Protein AF-A0A7S3XGD9-F1 (afdb_monomer_lite)

Secondary structure (DSSP, 8-state):
------TT--S-GGGTTEEEEESTTTTT-HHHHHHHHHHHHHTT---EEEEE-TTEEEEE-TTSEEEEEESSSS--EEEEEE-SS--SB--TTS--BEEEEEEEEEEGGGT-EEETTTTEE-TTSEEEEEEE-----

InterPro domains:
  IPR029062 Class I glutamine amidotransferase-like [G3DSA:3.40.50.880] (6-120)

Foldseek 3Di:
DDPDDPPPPDVDCLCVQEEEAELPVVVVCPVVQVLVCLVCVVVVRNHKYKYWHPQWDWDADPQQKTWIDGDDDPKTKMKIWHDPHHWPDRDPPDFTWFWFTKIWMDTNVVRAMARSVVRDGRPVTDIDTDTRDPPDD

Organism: Oxyrrhis marina (NCBI:txid2969)

pLDDT: mean 86.88, std 15.19, range [37.47, 97.62]

Radius of gyration: 16.45 Å; chains: 1; bounding box: 39×65×37 Å

Sequence (137 aa):
KSNVSPFLLHPSKLLTNVIVDTHFITRDRMGRLAAFVARLWKDGKKAFAIGIDEQTAIAIDASGKATMLQQGKDGGRAFVLMPTDGPEVCESGKDLEFSDITVQKLDAAYGDTFDFASFSGGVSSQKYKISASINSN

Structure (mmCIF, N/CA/C/O backbone):
data_AF-A0A7S3XGD9-F1
#
_entry.id   AF-A0A7S3XGD9-F1
#
loop_
_atom_site.group_PDB
_atom_site.id
_atom_site.type_symbol
_atom_site.label_atom_id
_atom_site.label_alt_id
_atom_site.label_comp_id
_atom_site.label_asym_id
_atom_site.label_entity_id
_atom_site.label_seq_id
_atom_site.pdbx_PDB_ins_code
_atom_site.Cartn_x
_atom_site.Cartn_y
_atom_site.Cartn_z
_atom_site.occupancy
_atom_site.B_iso_or_equiv
_atom_site.auth_seq_id
_atom_site.auth_comp_id
_atom_site.auth_asym_id
_atom_site.auth_atom_id
_atom_site.pdbx_PDB_model_num
ATOM 1 N N . LYS A 1 1 ? 3.670 -41.807 -0.881 1.00 37.88 1 LYS A N 1
ATOM 2 C CA . LYS A 1 1 ? 2.714 -40.718 -1.194 1.00 37.88 1 LYS A CA 1
ATOM 3 C C . LYS A 1 1 ? 3.544 -39.498 -1.553 1.00 37.88 1 LYS A C 1
ATOM 5 O O . LYS A 1 1 ? 4.276 -39.024 -0.697 1.00 37.88 1 LYS A O 1
ATOM 10 N N . SER A 1 2 ? 3.560 -39.108 -2.823 1.00 40.94 2 SER A N 1
ATOM 11 C CA . SER A 1 2 ? 4.306 -37.947 -3.307 1.00 40.94 2 SER A CA 1
ATOM 12 C C . SER A 1 2 ? 3.686 -36.671 -2.735 1.00 40.94 2 SER A C 1
ATOM 14 O O . SER A 1 2 ? 2.487 -36.443 -2.883 1.00 40.94 2 SER A O 1
ATOM 16 N N . ASN A 1 3 ? 4.497 -35.857 -2.056 1.00 44.69 3 ASN A N 1
ATOM 17 C CA . ASN A 1 3 ? 4.135 -34.495 -1.674 1.00 44.69 3 ASN A CA 1
ATOM 18 C C . ASN A 1 3 ? 4.104 -33.644 -2.943 1.00 44.69 3 ASN A C 1
ATOM 20 O O . ASN A 1 3 ? 5.120 -33.086 -3.349 1.00 44.69 3 ASN A O 1
ATOM 24 N N . VAL A 1 4 ? 2.951 -33.591 -3.601 1.00 47.03 4 VAL A N 1
ATOM 25 C CA . VAL A 1 4 ? 2.712 -32.622 -4.667 1.00 47.03 4 VAL A CA 1
ATOM 26 C C . VAL A 1 4 ? 2.178 -31.367 -3.993 1.00 47.03 4 VAL A C 1
ATOM 28 O O . VAL A 1 4 ? 1.025 -31.327 -3.566 1.00 47.03 4 VAL A O 1
ATOM 31 N N . SER A 1 5 ? 3.034 -30.357 -3.848 1.00 48.19 5 SER A N 1
ATOM 32 C CA . SER A 1 5 ? 2.595 -29.006 -3.510 1.00 48.19 5 SER A CA 1
ATOM 33 C C . SER A 1 5 ? 1.586 -28.566 -4.577 1.00 48.19 5 SER A C 1
ATOM 35 O O . SER A 1 5 ? 1.911 -28.641 -5.765 1.00 48.19 5 SER A O 1
ATOM 37 N N . PRO A 1 6 ? 0.363 -28.144 -4.211 1.00 45.81 6 PRO A N 1
ATOM 38 C CA . PRO A 1 6 ? -0.584 -27.605 -5.172 1.00 45.81 6 PRO A CA 1
ATOM 39 C C . PRO A 1 6 ? 0.089 -26.471 -5.940 1.00 45.81 6 PRO A C 1
ATOM 41 O O . PRO A 1 6 ? 0.646 -25.563 -5.331 1.00 45.81 6 PRO A O 1
ATOM 44 N N . PHE A 1 7 ? 0.002 -26.505 -7.267 1.00 50.97 7 PHE A N 1
ATOM 45 C CA . PHE A 1 7 ? 0.531 -25.482 -8.180 1.00 50.97 7 PHE A CA 1
ATOM 46 C C . PHE A 1 7 ? 0.036 -24.050 -7.861 1.00 50.97 7 PHE A C 1
ATOM 48 O O . PHE A 1 7 ? 0.605 -23.073 -8.331 1.00 50.97 7 PHE A O 1
ATOM 55 N N . LEU A 1 8 ? -0.994 -23.927 -7.016 1.00 38.41 8 LEU A N 1
ATOM 56 C CA . LEU A 1 8 ? -1.591 -22.672 -6.558 1.00 38.41 8 LEU A CA 1
ATOM 57 C C . LEU A 1 8 ? -1.325 -22.334 -5.079 1.00 38.41 8 LEU A C 1
ATOM 59 O O . LEU A 1 8 ? -1.784 -21.298 -4.606 1.00 38.41 8 LEU A O 1
ATOM 63 N N . LEU A 1 9 ? -0.579 -23.159 -4.337 1.00 37.47 9 LEU A N 1
ATOM 64 C CA . LEU A 1 9 ? -0.054 -22.770 -3.028 1.00 37.47 9 LEU A CA 1
ATOM 65 C C . LEU A 1 9 ? 1.333 -22.168 -3.224 1.00 37.47 9 LEU A C 1
ATOM 67 O O . LEU A 1 9 ? 2.354 -22.845 -3.109 1.00 37.47 9 LEU A O 1
ATOM 71 N N . HIS A 1 10 ? 1.368 -20.870 -3.521 1.00 44.38 10 HIS A N 1
ATOM 72 C CA . HIS A 1 10 ? 2.606 -20.115 -3.406 1.00 44.38 10 HIS A CA 1
ATOM 73 C C . HIS A 1 10 ? 3.010 -20.103 -1.914 1.00 44.38 10 HIS A C 1
ATOM 75 O O . HIS A 1 10 ? 2.221 -19.649 -1.087 1.00 44.38 10 HIS A O 1
ATOM 81 N N . PRO A 1 11 ? 4.212 -20.578 -1.523 1.00 48.75 11 PRO A N 1
ATOM 82 C CA . PRO A 1 11 ? 4.658 -20.600 -0.119 1.00 48.75 11 PRO A CA 1
ATOM 83 C C . PRO A 1 11 ? 4.759 -19.214 0.536 1.00 48.75 11 PRO A C 1
ATOM 85 O O . PRO A 1 11 ? 4.975 -19.106 1.744 1.00 48.75 11 PRO A O 1
ATOM 88 N N . SER A 1 12 ? 4.627 -18.145 -0.245 1.00 58.59 12 SER A N 1
ATOM 89 C CA . SER A 1 12 ? 4.804 -16.794 0.244 1.00 58.59 12 SER A CA 1
ATOM 90 C C . SER A 1 12 ? 3.521 -16.327 0.941 1.00 58.59 12 SER A C 1
ATOM 92 O O . SER A 1 12 ? 2.503 -16.056 0.307 1.00 58.59 12 SER A O 1
ATOM 94 N N . LYS A 1 13 ? 3.586 -16.179 2.268 1.00 72.06 13 LYS A N 1
ATOM 95 C CA . LYS A 1 13 ? 2.601 -15.422 3.064 1.00 72.06 13 LYS A CA 1
ATOM 96 C C . LYS A 1 13 ? 2.676 -13.904 2.807 1.00 72.06 13 LYS A C 1
ATOM 98 O O . LYS A 1 13 ? 2.038 -13.137 3.522 1.00 72.06 13 LYS A O 1
ATOM 103 N N . LEU A 1 14 ? 3.470 -13.470 1.822 1.00 84.44 14 LEU A N 1
ATOM 104 C CA . LEU A 1 14 ? 3.841 -12.073 1.585 1.00 84.44 14 LEU A CA 1
ATOM 105 C C . LEU A 1 14 ? 2.623 -11.174 1.354 1.00 84.44 14 LEU A C 1
ATOM 107 O O . LEU A 1 14 ? 2.612 -10.032 1.794 1.00 84.44 14 LEU A O 1
ATOM 111 N N . LEU A 1 15 ? 1.581 -11.705 0.706 1.00 88.38 15 LEU A N 1
ATOM 112 C CA . LEU A 1 15 ? 0.371 -10.952 0.373 1.00 88.38 15 LEU A CA 1
ATOM 113 C C . LEU A 1 15 ? -0.870 -11.380 1.171 1.00 88.38 15 LEU A C 1
ATOM 115 O O . LEU A 1 15 ? -1.974 -10.956 0.849 1.00 88.38 15 LEU A O 1
ATOM 119 N N . THR A 1 16 ? -0.724 -12.196 2.223 1.00 86.38 16 THR A N 1
ATOM 120 C CA . THR A 1 16 ? -1.873 -12.745 2.975 1.00 86.38 16 THR A CA 1
ATOM 121 C C . THR A 1 16 ? -2.792 -11.661 3.549 1.00 86.38 16 THR A C 1
ATOM 123 O O . THR A 1 16 ? -4.002 -11.858 3.607 1.00 86.38 16 THR A O 1
ATOM 126 N N . ASN A 1 17 ? -2.233 -10.515 3.941 1.00 90.25 17 ASN A N 1
ATOM 127 C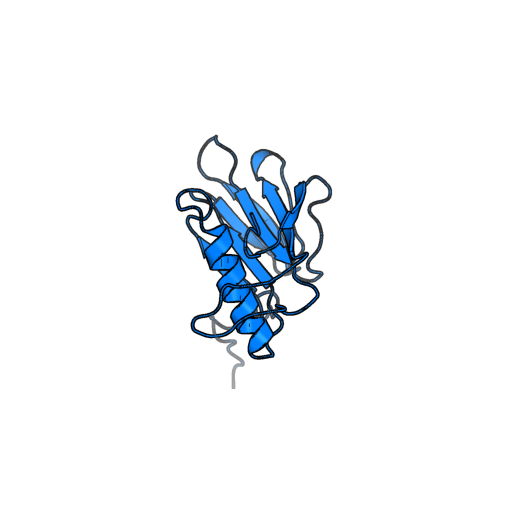 CA . ASN A 1 17 ? -2.973 -9.379 4.497 1.00 90.25 17 ASN A CA 1
ATOM 128 C C . ASN A 1 17 ? -2.857 -8.141 3.601 1.00 90.25 17 ASN A C 1
ATOM 130 O O . ASN A 1 17 ? -2.708 -7.023 4.090 1.00 90.25 17 ASN A O 1
ATOM 134 N N . VAL A 1 18 ? -2.870 -8.346 2.286 1.00 93.94 18 VAL A N 1
ATOM 135 C CA . VAL A 1 18 ? -2.724 -7.270 1.308 1.00 93.94 18 VAL A CA 1
ATOM 136 C C . VAL A 1 18 ? -3.916 -7.275 0.371 1.00 93.94 18 VAL A C 1
ATOM 138 O O . VAL A 1 18 ? -4.243 -8.303 -0.219 1.00 93.94 18 VAL A O 1
ATOM 141 N N . ILE A 1 19 ? -4.554 -6.118 0.210 1.00 95.12 19 ILE A N 1
ATOM 142 C CA . ILE A 1 19 ? -5.551 -5.917 -0.844 1.00 95.12 19 ILE A CA 1
ATOM 143 C C . ILE A 1 19 ? -4.939 -5.164 -2.019 1.00 95.12 19 ILE A C 1
ATOM 145 O O . ILE A 1 19 ? -4.092 -4.290 -1.840 1.00 95.12 19 ILE A O 1
ATOM 149 N N . VAL A 1 20 ? -5.373 -5.504 -3.229 1.00 95.00 20 VAL A N 1
ATOM 150 C CA . VAL A 1 20 ? -4.865 -4.906 -4.466 1.00 95.00 20 VAL A CA 1
ATOM 151 C C . VAL A 1 20 ? -6.017 -4.274 -5.234 1.00 95.00 20 VAL A C 1
ATOM 153 O O . VAL A 1 20 ? -7.058 -4.901 -5.424 1.00 95.00 20 VAL A O 1
ATOM 156 N N . ASP A 1 21 ? -5.813 -3.046 -5.698 1.00 93.12 21 ASP A N 1
ATOM 157 C CA . ASP A 1 21 ? -6.733 -2.320 -6.566 1.00 93.12 21 ASP A CA 1
ATOM 158 C C . ASP A 1 21 ? -6.003 -1.862 -7.836 1.00 93.12 21 ASP A C 1
ATOM 160 O O . ASP A 1 21 ? -4.891 -1.347 -7.773 1.00 93.12 21 ASP A O 1
ATOM 164 N N . THR A 1 22 ? -6.608 -2.077 -9.003 1.00 92.50 22 THR A N 1
ATOM 165 C CA . THR A 1 22 ? -6.005 -1.788 -10.320 1.00 92.50 22 THR A CA 1
ATOM 166 C C . THR A 1 22 ? -6.677 -0.589 -10.987 1.00 92.50 22 THR A C 1
ATOM 168 O O . THR A 1 22 ? -7.745 -0.156 -10.548 1.00 92.50 22 THR A O 1
ATOM 171 N N . HIS A 1 23 ? -6.114 -0.083 -12.092 1.00 87.56 23 HIS A N 1
ATOM 172 C CA . HIS A 1 23 ? -6.613 1.116 -12.793 1.00 87.56 23 HIS A CA 1
ATOM 173 C C . HIS A 1 23 ? -6.720 2.308 -11.834 1.00 87.56 23 HIS A C 1
ATOM 175 O O . HIS A 1 23 ? -7.761 2.962 -11.730 1.00 87.56 23 HIS A O 1
ATOM 181 N N . PHE A 1 24 ? -5.685 2.467 -11.011 1.00 88.69 24 PHE A N 1
ATOM 182 C CA . PHE A 1 24 ? -5.786 3.209 -9.768 1.00 88.69 24 PHE A CA 1
ATOM 183 C C . PHE A 1 24 ? -5.872 4.725 -9.976 1.00 88.69 24 PHE A C 1
ATOM 185 O O . PHE A 1 24 ? -6.776 5.353 -9.422 1.00 88.69 24 PHE A O 1
ATOM 192 N N . ILE A 1 25 ? -4.985 5.304 -10.796 1.00 84.56 25 ILE A N 1
ATOM 193 C CA . ILE A 1 25 ? -4.967 6.754 -11.041 1.00 84.56 25 ILE A CA 1
ATOM 194 C C . ILE A 1 25 ? -6.101 7.142 -11.984 1.00 84.56 25 ILE A C 1
ATOM 196 O O . ILE A 1 25 ? -6.852 8.068 -11.687 1.00 84.56 25 ILE A O 1
ATOM 200 N N . THR A 1 26 ? -6.274 6.405 -13.086 1.00 80.44 26 THR A N 1
ATOM 201 C CA . THR A 1 26 ? -7.263 6.720 -14.136 1.00 80.44 26 THR A CA 1
ATOM 202 C C . THR A 1 26 ? -8.707 6.778 -13.636 1.00 80.44 26 THR A C 1
ATOM 204 O O . THR A 1 26 ? -9.576 7.324 -14.313 1.00 80.44 26 THR A O 1
ATOM 207 N N . ARG A 1 27 ? -8.982 6.239 -12.443 1.00 84.06 27 ARG A N 1
ATOM 208 C CA . ARG A 1 27 ? -10.311 6.212 -11.824 1.00 84.06 27 ARG A CA 1
ATOM 209 C C . ARG A 1 27 ? -10.375 6.845 -10.435 1.00 84.06 27 ARG A C 1
ATOM 211 O O . ARG A 1 27 ? -11.355 6.603 -9.736 1.00 84.06 27 ARG A O 1
ATOM 218 N N . ASP A 1 28 ? -9.342 7.585 -10.037 1.00 89.69 28 ASP A N 1
ATOM 219 C CA . ASP A 1 28 ? -9.272 8.279 -8.746 1.00 89.69 28 ASP A CA 1
ATOM 220 C C . ASP A 1 28 ? -9.613 7.370 -7.541 1.00 89.69 28 ASP A C 1
ATOM 222 O O . ASP A 1 28 ? -10.474 7.642 -6.704 1.00 89.69 28 ASP A O 1
ATOM 226 N N . ARG A 1 29 ? -8.978 6.191 -7.484 1.00 93.69 29 ARG A N 1
ATOM 227 C CA . ARG A 1 29 ? -9.373 5.101 -6.567 1.00 93.69 29 ARG A CA 1
ATOM 228 C C . ARG A 1 29 ? -8.744 5.170 -5.176 1.00 93.69 29 ARG A C 1
ATOM 230 O O . ARG A 1 29 ? -8.948 4.248 -4.385 1.00 93.69 29 ARG A O 1
ATOM 237 N N . MET A 1 30 ? -8.032 6.249 -4.840 1.00 96.00 30 MET A N 1
ATOM 238 C CA . MET A 1 30 ? -7.377 6.393 -3.534 1.00 96.00 30 MET A CA 1
ATOM 239 C C . MET A 1 30 ? -8.382 6.329 -2.379 1.00 96.00 30 MET A C 1
ATOM 241 O O . MET A 1 30 ? -8.197 5.539 -1.453 1.00 96.00 30 MET A O 1
ATOM 245 N N . GLY A 1 31 ? -9.485 7.080 -2.465 1.00 94.31 31 GLY A N 1
ATOM 246 C CA . GLY A 1 31 ? -10.517 7.085 -1.421 1.00 94.31 31 GLY A CA 1
ATOM 247 C C . GLY A 1 31 ? -11.169 5.714 -1.223 1.00 94.31 31 GLY A C 1
ATOM 248 O O . GLY A 1 31 ? -11.352 5.258 -0.096 1.00 94.31 31 GLY A O 1
ATOM 249 N N . ARG A 1 32 ? -11.443 4.997 -2.320 1.00 95.00 32 ARG A N 1
ATOM 250 C CA . ARG A 1 32 ? -11.996 3.637 -2.263 1.00 95.00 32 ARG A CA 1
ATOM 251 C C . ARG A 1 32 ? -11.035 2.653 -1.604 1.00 95.00 32 ARG A C 1
ATOM 253 O O . ARG A 1 32 ? -11.455 1.862 -0.762 1.00 95.00 32 ARG A O 1
ATOM 260 N N . LEU A 1 33 ? -9.763 2.687 -1.996 1.00 96.88 33 LEU A N 1
ATOM 261 C CA . LEU A 1 33 ? -8.751 1.799 -1.438 1.00 96.88 33 LEU A CA 1
ATOM 262 C C . LEU A 1 33 ? -8.575 2.048 0.063 1.00 96.88 33 LEU A C 1
ATOM 264 O O . LEU A 1 33 ? -8.599 1.093 0.837 1.00 96.88 33 LEU A O 1
ATOM 268 N N . ALA A 1 34 ? -8.500 3.316 0.482 1.00 96.94 34 ALA A N 1
ATOM 269 C CA . ALA A 1 34 ? -8.453 3.691 1.894 1.00 96.94 34 ALA A CA 1
ATOM 270 C C . ALA A 1 34 ? -9.683 3.183 2.669 1.00 96.94 34 ALA A C 1
ATOM 272 O O . ALA A 1 34 ? -9.531 2.621 3.752 1.00 96.94 34 ALA A O 1
ATOM 273 N N . ALA A 1 35 ? -10.886 3.284 2.094 1.00 96.00 35 ALA A N 1
ATOM 274 C CA . ALA A 1 35 ? -12.110 2.775 2.715 1.00 96.00 35 ALA A CA 1
ATOM 275 C C . ALA A 1 35 ? -12.114 1.245 2.883 1.00 96.00 35 ALA A C 1
ATOM 277 O O . ALA A 1 35 ? -12.532 0.735 3.925 1.00 96.00 35 ALA A O 1
ATOM 278 N N . PHE A 1 36 ? -11.620 0.494 1.894 1.00 96.56 36 PHE A N 1
ATOM 279 C CA . PHE A 1 36 ? -11.498 -0.962 2.013 1.00 96.56 36 PHE A CA 1
ATOM 280 C C . PHE A 1 36 ? -10.506 -1.369 3.103 1.00 96.56 36 PHE A C 1
ATOM 282 O O . PHE A 1 36 ? -10.806 -2.261 3.899 1.00 96.56 36 PHE A O 1
ATOM 289 N N . VAL A 1 37 ? -9.358 -0.691 3.185 1.00 97.31 37 VAL A N 1
ATOM 290 C CA . VAL A 1 37 ? -8.391 -0.916 4.267 1.00 97.31 37 VAL A CA 1
ATOM 291 C C . VAL A 1 37 ? -9.010 -0.579 5.621 1.00 97.31 37 VAL A C 1
ATOM 293 O O . VAL A 1 37 ? -8.943 -1.402 6.530 1.00 97.31 37 VAL A O 1
ATOM 296 N N . ALA A 1 38 ? -9.672 0.572 5.747 1.00 97.62 38 ALA A N 1
ATOM 297 C CA . ALA A 1 38 ? -10.336 0.990 6.979 1.00 97.62 38 ALA A CA 1
ATOM 298 C C . ALA A 1 38 ? -11.320 -0.071 7.489 1.00 97.62 38 ALA A C 1
ATOM 300 O O . ALA A 1 38 ? -11.288 -0.443 8.663 1.00 97.62 38 ALA A O 1
ATOM 301 N N . ARG A 1 39 ? -12.157 -0.615 6.595 1.00 97.38 39 ARG A N 1
ATOM 302 C CA . ARG A 1 39 ? -13.118 -1.671 6.938 1.00 97.38 39 ARG A CA 1
ATOM 303 C C . ARG A 1 39 ? -12.424 -2.918 7.478 1.00 97.38 39 ARG A C 1
ATOM 305 O O . ARG A 1 39 ? -12.826 -3.423 8.522 1.00 97.38 39 ARG A O 1
ATOM 312 N N . LEU A 1 40 ? -11.364 -3.384 6.813 1.00 97.00 40 LEU A N 1
ATOM 313 C CA . LEU A 1 40 ? -10.599 -4.546 7.274 1.00 97.00 40 LEU A CA 1
ATOM 314 C C . LEU A 1 40 ? -9.998 -4.314 8.663 1.00 97.00 40 LEU A C 1
ATOM 316 O O . LEU A 1 40 ? -10.125 -5.177 9.532 1.00 97.00 40 LEU A O 1
ATOM 320 N N . TRP A 1 41 ? -9.425 -3.133 8.900 1.00 97.06 41 TRP A N 1
ATOM 321 C CA . TRP A 1 41 ? -8.894 -2.762 10.210 1.00 97.06 41 TRP A CA 1
ATOM 322 C C . TRP A 1 41 ? -9.983 -2.711 11.284 1.00 97.06 41 TRP A C 1
ATOM 324 O O . TRP A 1 41 ? -9.789 -3.255 12.371 1.00 97.06 41 TRP A O 1
ATOM 334 N N . LYS A 1 42 ? -11.155 -2.146 10.971 1.00 96.38 42 LYS A N 1
ATOM 335 C CA . LYS A 1 42 ? -12.320 -2.138 11.869 1.00 96.38 42 LYS A CA 1
ATOM 336 C C . LYS A 1 42 ? -12.824 -3.554 12.185 1.00 96.38 42 LYS A C 1
ATOM 338 O O . LYS A 1 42 ? -13.300 -3.785 13.291 1.00 96.38 42 LYS A O 1
ATOM 343 N N . ASP A 1 43 ? -12.670 -4.501 11.259 1.00 95.31 43 ASP A N 1
ATOM 344 C CA . ASP A 1 43 ? -12.977 -5.930 11.443 1.00 95.31 43 ASP A CA 1
ATOM 345 C C . ASP A 1 43 ? -11.853 -6.726 12.137 1.00 95.31 43 ASP A C 1
ATOM 347 O O . ASP A 1 43 ? -11.890 -7.957 12.182 1.00 95.31 43 ASP A O 1
ATOM 351 N N . GLY A 1 44 ? -10.830 -6.051 12.670 1.00 94.81 44 GLY A N 1
ATOM 352 C CA . GLY A 1 44 ? -9.714 -6.683 13.378 1.00 94.81 44 GLY A CA 1
ATOM 353 C C . GLY A 1 44 ? -8.667 -7.327 12.464 1.00 94.81 44 GLY A C 1
ATOM 354 O O . GLY A 1 44 ? -7.766 -8.015 12.946 1.00 94.81 44 GLY A O 1
ATOM 355 N N . LYS A 1 45 ? -8.746 -7.103 11.147 1.00 94.56 45 LYS A N 1
ATOM 356 C CA . LYS A 1 45 ? -7.768 -7.578 10.163 1.00 94.56 45 LYS A CA 1
ATOM 357 C C . LYS A 1 45 ? -6.827 -6.442 9.782 1.00 94.56 45 LYS A C 1
ATOM 359 O O . LYS A 1 45 ? -7.142 -5.617 8.929 1.00 94.56 45 LYS A O 1
ATOM 364 N N . LYS A 1 46 ? -5.641 -6.427 10.392 1.00 94.38 46 LYS A N 1
ATOM 365 C CA . LYS A 1 46 ? -4.572 -5.494 10.013 1.00 94.38 46 LYS A CA 1
ATOM 366 C C . LYS A 1 46 ? -4.106 -5.812 8.597 1.00 94.38 46 LYS A C 1
ATOM 368 O O . LYS A 1 46 ? -3.499 -6.860 8.375 1.00 94.38 46 LYS A O 1
ATOM 373 N N . ALA A 1 47 ? -4.424 -4.927 7.661 1.00 94.62 47 ALA A N 1
ATOM 374 C CA . ALA A 1 47 ? -4.143 -5.107 6.247 1.00 94.62 47 ALA A CA 1
ATOM 375 C C . ALA A 1 47 ? -3.373 -3.920 5.668 1.00 94.62 47 ALA A C 1
ATOM 377 O O . ALA A 1 47 ? -3.585 -2.770 6.058 1.00 94.62 47 ALA A O 1
ATOM 378 N N . PHE A 1 48 ? -2.519 -4.217 4.698 1.00 96.12 48 PHE A N 1
ATOM 379 C CA . PHE A 1 48 ? -1.923 -3.235 3.805 1.00 96.12 48 PHE A CA 1
ATOM 380 C C . PHE A 1 48 ? -2.677 -3.213 2.477 1.00 96.12 48 PHE A C 1
ATOM 382 O O . PHE A 1 48 ? -3.470 -4.110 2.172 1.00 96.12 48 PHE A O 1
ATOM 389 N N . ALA A 1 49 ? -2.427 -2.192 1.669 1.00 96.00 49 ALA A N 1
ATOM 390 C CA . ALA A 1 49 ? -3.050 -2.070 0.361 1.00 96.00 49 ALA A CA 1
ATOM 391 C C . ALA A 1 49 ? -2.066 -1.637 -0.714 1.00 96.00 49 ALA A C 1
ATOM 393 O O . ALA A 1 49 ? -1.101 -0.931 -0.437 1.00 96.00 49 ALA A O 1
ATOM 394 N N . ILE A 1 50 ? -2.350 -2.039 -1.950 1.00 96.44 50 ILE A N 1
ATOM 395 C CA . ILE A 1 50 ? -1.591 -1.645 -3.131 1.00 96.44 50 ILE A CA 1
ATOM 396 C C . ILE A 1 50 ? -2.561 -1.135 -4.196 1.00 96.44 50 ILE A C 1
ATOM 398 O O . ILE A 1 50 ? -3.425 -1.877 -4.660 1.00 96.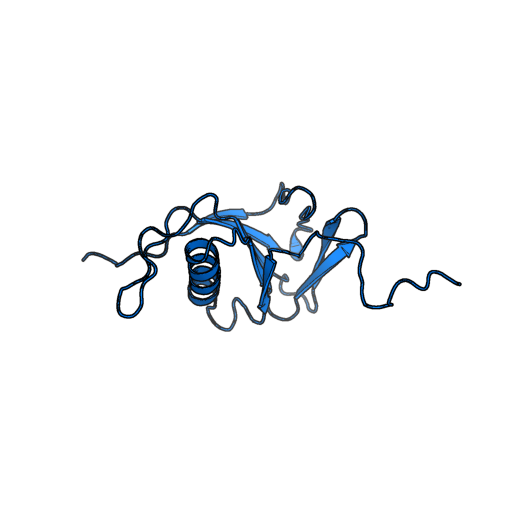44 50 ILE A O 1
ATOM 402 N N . GLY A 1 51 ? -2.397 0.116 -4.610 1.00 96.25 51 GLY A N 1
ATOM 403 C CA . GLY A 1 51 ? -2.998 0.658 -5.824 1.00 96.25 51 GLY A CA 1
ATOM 404 C C . GLY A 1 51 ? -2.017 0.534 -6.984 1.00 96.25 51 GLY A C 1
ATOM 405 O O . GLY A 1 51 ? -0.903 1.034 -6.874 1.00 96.25 51 GLY A O 1
ATOM 406 N N . ILE A 1 52 ? -2.397 -0.120 -8.078 1.00 95.00 52 ILE A N 1
ATOM 407 C CA . ILE A 1 52 ? -1.562 -0.296 -9.274 1.00 95.00 52 ILE A CA 1
ATOM 408 C C . ILE A 1 52 ? -2.212 0.452 -10.437 1.00 95.00 52 ILE A C 1
ATOM 410 O O . ILE A 1 52 ? -3.396 0.254 -10.740 1.00 95.00 52 ILE A O 1
ATOM 414 N N . ASP A 1 53 ? -1.453 1.341 -11.069 1.00 93.81 53 ASP A N 1
ATOM 415 C CA . ASP A 1 53 ? -1.938 2.099 -12.215 1.00 93.81 53 ASP A CA 1
ATOM 416 C C . ASP A 1 53 ? -2.058 1.231 -13.478 1.00 93.81 53 ASP A C 1
ATOM 418 O O . ASP A 1 53 ? -1.613 0.081 -13.528 1.00 93.81 53 ASP A O 1
ATOM 422 N N . GLU A 1 54 ? -2.701 1.764 -14.511 1.00 91.56 54 GLU A N 1
ATOM 423 C CA . GLU A 1 54 ? -2.726 1.112 -15.819 1.00 91.56 54 GLU A CA 1
ATOM 424 C C . GLU A 1 54 ? -1.312 0.897 -16.366 1.00 91.56 54 GLU A C 1
ATOM 426 O O . GLU A 1 54 ? -0.358 1.575 -15.980 1.00 91.56 54 GLU A O 1
ATOM 431 N N . GLN A 1 55 ? -1.169 -0.098 -17.249 1.00 91.62 55 GLN A N 1
ATOM 432 C CA . GLN A 1 55 ? 0.109 -0.437 -17.888 1.00 91.62 55 GLN A CA 1
ATOM 433 C C . GLN A 1 55 ? 1.257 -0.689 -16.891 1.00 91.62 55 GLN A C 1
ATOM 435 O O . GLN A 1 55 ? 2.424 -0.647 -17.264 1.00 91.62 55 GLN A O 1
ATOM 440 N N . THR A 1 56 ? 0.936 -0.994 -15.631 1.00 93.12 56 THR A N 1
ATOM 441 C CA . THR A 1 56 ? 1.901 -1.189 -14.549 1.00 93.12 56 THR A CA 1
ATOM 442 C C . THR A 1 56 ? 1.715 -2.568 -13.927 1.00 93.12 56 THR A C 1
ATOM 444 O O . THR A 1 56 ? 0.592 -3.032 -13.733 1.00 93.12 56 THR A O 1
ATOM 447 N N . ALA A 1 57 ? 2.818 -3.229 -13.584 1.00 92.12 57 ALA A N 1
ATOM 448 C CA . ALA A 1 57 ? 2.812 -4.463 -12.812 1.00 92.12 57 ALA A CA 1
ATOM 449 C C . ALA A 1 57 ? 3.909 -4.446 -11.741 1.00 92.12 57 ALA A C 1
ATOM 451 O O . ALA A 1 57 ? 4.943 -3.802 -11.894 1.00 92.12 57 ALA A O 1
ATOM 452 N N . ILE A 1 58 ? 3.683 -5.190 -10.660 1.00 91.81 58 ILE A N 1
ATOM 453 C CA . ILE A 1 58 ? 4.673 -5.435 -9.611 1.00 91.81 58 ILE A CA 1
ATOM 454 C C . ILE A 1 58 ? 5.025 -6.917 -9.659 1.00 91.81 58 ILE A C 1
ATOM 456 O O . ILE A 1 58 ? 4.174 -7.765 -9.389 1.00 91.81 58 ILE A O 1
ATOM 460 N N . ALA A 1 59 ? 6.268 -7.233 -10.010 1.00 92.00 59 ALA A N 1
ATOM 461 C CA . ALA A 1 59 ? 6.780 -8.597 -9.980 1.00 92.00 59 ALA A CA 1
ATOM 462 C C . ALA A 1 59 ? 7.529 -8.823 -8.665 1.00 92.00 59 ALA A C 1
ATOM 464 O O . ALA A 1 59 ? 8.514 -8.136 -8.403 1.00 92.00 59 ALA A O 1
ATOM 465 N N . ILE A 1 60 ? 7.058 -9.769 -7.850 1.00 91.69 60 ILE A N 1
ATOM 466 C CA . ILE A 1 60 ? 7.645 -10.111 -6.548 1.00 91.69 60 ILE A CA 1
ATOM 467 C C . ILE A 1 60 ? 8.392 -11.435 -6.693 1.00 91.69 60 ILE A C 1
ATOM 469 O O . ILE A 1 60 ? 7.809 -12.430 -7.125 1.00 91.69 60 ILE A O 1
ATOM 473 N N . ASP A 1 61 ? 9.680 -11.445 -6.360 1.00 89.94 61 ASP A N 1
ATOM 474 C CA . ASP A 1 61 ? 10.479 -12.667 -6.372 1.00 89.94 61 ASP A CA 1
ATOM 475 C C . ASP A 1 61 ? 10.297 -13.500 -5.086 1.00 89.94 61 ASP A C 1
ATOM 477 O O . ASP A 1 61 ? 9.603 -13.116 -4.143 1.00 89.94 61 ASP A O 1
ATOM 481 N N . ALA A 1 62 ? 10.942 -14.668 -5.028 1.00 87.25 62 ALA A N 1
ATOM 482 C CA . ALA A 1 62 ? 10.838 -15.575 -3.885 1.00 87.25 62 ALA A CA 1
ATOM 483 C C . ALA A 1 62 ? 11.405 -15.003 -2.567 1.00 87.25 62 ALA A C 1
ATOM 485 O O . ALA A 1 62 ? 11.082 -15.527 -1.502 1.00 87.25 62 ALA A O 1
ATOM 486 N N . SER A 1 63 ? 12.238 -13.958 -2.627 1.00 86.94 63 SER A N 1
ATOM 487 C CA . SER A 1 63 ? 12.760 -13.253 -1.449 1.00 86.94 63 SER A CA 1
ATOM 488 C C . SER A 1 63 ? 11.802 -12.179 -0.923 1.00 86.94 63 SER A C 1
ATOM 490 O O . SER A 1 63 ? 12.006 -11.667 0.172 1.00 86.94 63 SER A O 1
ATOM 492 N N . GLY A 1 64 ? 10.742 -11.862 -1.673 1.00 89.62 64 GLY A N 1
ATOM 493 C CA . GLY A 1 64 ? 9.796 -10.791 -1.364 1.00 89.62 64 GLY A CA 1
ATOM 494 C C . GLY A 1 64 ? 10.186 -9.436 -1.941 1.00 89.62 64 GLY A C 1
ATOM 495 O O . GLY A 1 64 ? 9.422 -8.476 -1.813 1.00 89.62 64 GLY A O 1
ATOM 496 N N . LYS A 1 65 ? 11.322 -9.354 -2.639 1.00 91.06 65 LYS A N 1
ATOM 497 C CA . LYS A 1 65 ? 11.730 -8.143 -3.336 1.00 91.06 65 LYS A CA 1
ATOM 498 C C . LYS A 1 65 ? 10.889 -7.963 -4.592 1.00 91.06 65 LYS A C 1
ATOM 500 O O . LYS A 1 65 ? 10.747 -8.865 -5.418 1.00 91.06 65 LYS A O 1
ATOM 505 N N . ALA A 1 66 ? 10.348 -6.766 -4.736 1.00 90.75 66 ALA A N 1
ATOM 506 C CA . ALA A 1 66 ? 9.523 -6.374 -5.851 1.00 90.75 66 ALA A CA 1
ATOM 507 C C . ALA A 1 66 ? 10.252 -5.453 -6.819 1.00 90.75 66 ALA A C 1
ATOM 509 O O . ALA A 1 66 ? 10.952 -4.517 -6.419 1.00 90.75 66 ALA A O 1
ATOM 510 N N . THR A 1 67 ? 10.007 -5.706 -8.099 1.00 90.12 67 THR A N 1
ATOM 511 C CA . THR A 1 67 ? 10.430 -4.867 -9.217 1.00 90.12 67 THR A CA 1
ATOM 512 C C . THR A 1 67 ? 9.198 -4.338 -9.937 1.00 90.12 67 THR A C 1
ATOM 514 O O . THR A 1 67 ? 8.268 -5.093 -10.235 1.00 90.12 67 THR A O 1
ATOM 517 N N . MET A 1 68 ? 9.196 -3.039 -10.221 1.00 91.69 68 MET A N 1
ATOM 518 C CA . MET A 1 68 ? 8.170 -2.400 -11.035 1.00 91.69 68 MET A CA 1
ATOM 519 C C . MET A 1 68 ? 8.391 -2.732 -12.513 1.00 91.69 68 MET A C 1
ATOM 521 O O . MET A 1 68 ? 9.494 -2.592 -13.039 1.00 91.69 68 MET A O 1
ATOM 525 N N . LEU A 1 69 ? 7.327 -3.146 -13.190 1.00 90.75 69 LEU A N 1
ATOM 526 C CA . LEU A 1 69 ? 7.274 -3.351 -14.630 1.00 90.75 69 LEU A CA 1
ATOM 527 C C . LEU A 1 69 ? 6.262 -2.372 -15.219 1.00 90.75 69 LEU A C 1
ATOM 529 O O . LEU A 1 69 ? 5.225 -2.102 -14.613 1.00 90.75 69 LEU A O 1
ATOM 533 N N . GLN A 1 70 ? 6.552 -1.866 -16.412 1.00 92.06 70 GLN A N 1
ATOM 534 C CA . GLN A 1 70 ? 5.687 -0.924 -17.111 1.00 92.06 70 GLN A CA 1
ATOM 535 C C . GLN A 1 70 ? 5.577 -1.271 -18.592 1.00 92.06 70 GLN A C 1
ATOM 537 O O . GLN A 1 70 ? 6.516 -1.797 -19.195 1.00 92.06 70 GLN A O 1
ATOM 542 N N . GLN A 1 71 ? 4.432 -0.943 -19.173 1.00 90.06 71 GLN A N 1
ATOM 543 C CA . GLN A 1 71 ? 4.210 -0.891 -20.606 1.00 90.06 71 GLN A CA 1
ATOM 544 C C . GLN A 1 71 ? 4.137 0.582 -21.031 1.00 90.06 71 GLN A C 1
ATOM 546 O O . GLN A 1 71 ? 3.566 1.408 -20.331 1.00 90.06 71 GLN A O 1
ATOM 551 N N . GLY A 1 72 ? 4.736 0.912 -22.177 1.00 82.50 72 GLY A N 1
ATOM 552 C CA . GLY A 1 72 ? 4.782 2.289 -22.672 1.00 82.50 72 GLY A CA 1
ATOM 553 C C . GLY A 1 72 ? 5.964 3.102 -22.133 1.00 82.50 72 GLY A C 1
ATOM 554 O O . GLY A 1 72 ? 6.909 2.560 -21.562 1.00 82.50 72 GLY A O 1
ATOM 555 N N . LYS A 1 73 ? 5.949 4.410 -22.418 1.00 75.62 73 LYS A N 1
ATOM 556 C CA . LYS A 1 73 ? 7.017 5.358 -22.039 1.00 75.62 73 LYS A CA 1
ATOM 557 C C . LYS A 1 73 ? 6.644 6.232 -20.845 1.00 75.62 73 LYS A C 1
ATOM 559 O O . LYS A 1 73 ? 7.526 6.820 -20.224 1.00 75.62 73 LYS A O 1
ATOM 564 N N . ASP A 1 74 ? 5.354 6.318 -20.551 1.00 73.88 74 ASP A N 1
ATOM 565 C CA . ASP A 1 74 ? 4.829 7.117 -19.460 1.00 73.88 74 ASP A CA 1
ATOM 566 C C . ASP A 1 74 ? 4.876 6.256 -18.196 1.00 73.88 74 ASP A C 1
ATOM 568 O O . ASP A 1 74 ? 4.158 5.267 -18.097 1.00 73.88 74 ASP A O 1
ATOM 572 N N . GLY A 1 75 ? 5.786 6.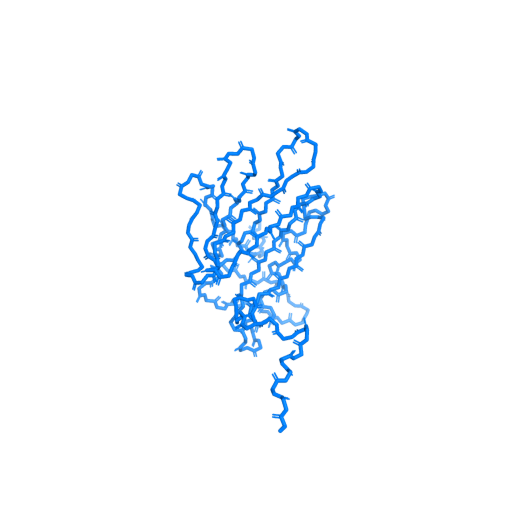609 -17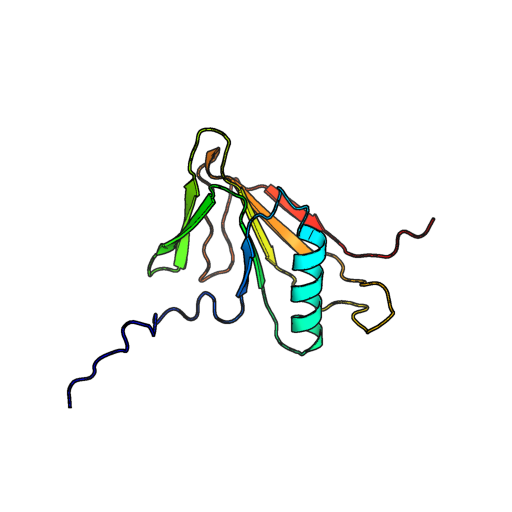.282 1.00 74.56 75 GLY A N 1
ATOM 573 C CA . GLY A 1 75 ? 6.109 5.886 -16.045 1.00 74.56 75 GLY A CA 1
ATOM 574 C C . GLY A 1 75 ? 4.950 5.111 -15.404 1.00 74.56 75 GLY A C 1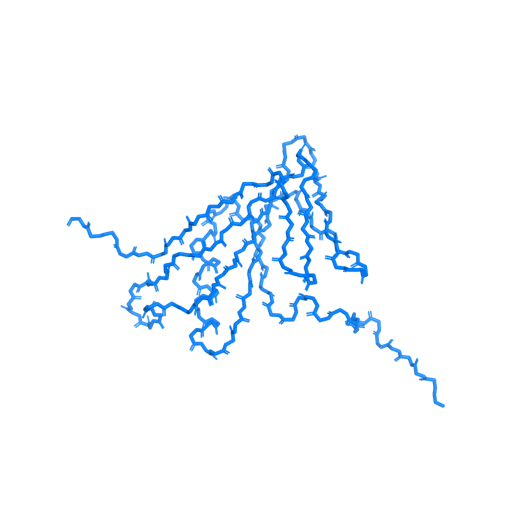
ATOM 575 O O . GLY A 1 75 ? 3.913 5.703 -15.094 1.00 74.56 75 GLY A O 1
ATOM 576 N N . GLY A 1 76 ? 5.145 3.816 -15.146 1.00 90.44 76 GLY A N 1
ATOM 577 C CA . GLY A 1 76 ? 4.194 2.978 -14.414 1.00 90.44 76 GLY A CA 1
ATOM 578 C C . GLY A 1 76 ? 4.237 3.229 -12.905 1.00 90.44 76 GLY A C 1
ATOM 579 O O . GLY A 1 76 ? 5.316 3.269 -12.312 1.00 90.44 76 GLY A O 1
ATOM 580 N N . ARG A 1 77 ? 3.076 3.394 -12.262 1.00 94.06 77 ARG A N 1
ATOM 581 C CA . ARG A 1 77 ? 2.982 3.822 -10.855 1.00 94.06 77 ARG A CA 1
ATOM 582 C C . ARG A 1 77 ? 2.234 2.831 -9.986 1.00 94.06 77 ARG A C 1
ATOM 584 O O . ARG A 1 77 ? 1.223 2.258 -10.387 1.00 94.06 77 ARG A O 1
ATOM 591 N N . ALA A 1 78 ? 2.702 2.692 -8.754 1.00 95.25 78 ALA A N 1
ATOM 592 C CA . ALA A 1 78 ? 1.985 1.980 -7.712 1.00 95.25 78 ALA A CA 1
ATOM 593 C C . ALA A 1 78 ? 2.036 2.737 -6.385 1.00 95.25 78 ALA A C 1
ATOM 595 O O . ALA A 1 78 ? 2.918 3.558 -6.153 1.00 95.25 78 ALA A O 1
ATOM 596 N N . PHE A 1 79 ? 1.079 2.456 -5.509 1.00 96.19 79 PHE A N 1
ATOM 597 C CA . PHE A 1 79 ? 0.904 3.131 -4.230 1.00 96.19 79 PHE A CA 1
ATOM 598 C C . PHE A 1 79 ? 0.702 2.083 -3.150 1.00 96.19 79 PHE A C 1
ATOM 600 O O . PHE A 1 79 ? -0.299 1.372 -3.168 1.00 96.19 79 PHE A O 1
ATOM 607 N N . VAL A 1 80 ? 1.641 1.986 -2.214 1.00 96.62 80 VAL A N 1
ATOM 608 C CA . VAL A 1 80 ? 1.549 1.078 -1.070 1.00 96.62 80 VAL A CA 1
ATOM 609 C C . VAL A 1 80 ? 1.031 1.860 0.132 1.00 96.62 80 VAL A C 1
ATOM 611 O O . VAL A 1 80 ? 1.684 2.796 0.591 1.00 96.62 80 VAL A O 1
ATOM 614 N N . LEU A 1 81 ? -0.151 1.494 0.622 1.00 97.44 81 LEU A N 1
ATOM 615 C CA . LEU A 1 81 ? -0.782 2.063 1.811 1.00 97.44 81 LEU A CA 1
ATOM 616 C C . LEU A 1 81 ? -0.420 1.203 3.022 1.00 97.44 81 LEU A C 1
ATOM 618 O O . LEU A 1 81 ? -0.708 0.002 3.061 1.00 97.44 81 LEU A O 1
ATOM 622 N N . MET A 1 82 ? 0.193 1.845 4.010 1.00 96.69 82 MET A N 1
ATOM 623 C CA . MET A 1 82 ? 0.750 1.234 5.212 1.00 96.69 82 MET A CA 1
ATOM 624 C C . MET A 1 82 ? 0.195 1.925 6.462 1.00 96.69 82 MET A C 1
ATOM 626 O O . MET A 1 82 ? 0.906 2.697 7.107 1.00 96.69 82 MET A O 1
ATOM 630 N N . PRO A 1 83 ? -1.088 1.710 6.799 1.00 96.62 83 PRO A N 1
ATOM 631 C CA . PRO A 1 83 ? -1.616 2.161 8.080 1.00 96.62 83 PRO A CA 1
ATOM 632 C C . PRO A 1 83 ? -0.908 1.458 9.243 1.00 96.62 83 PRO A C 1
ATOM 634 O O . PRO A 1 83 ? -0.591 0.267 9.175 1.00 96.62 83 PRO A O 1
ATOM 637 N N . THR A 1 84 ? -0.684 2.202 10.320 1.00 96.31 84 THR A N 1
ATOM 638 C CA . THR A 1 84 ? -0.156 1.678 11.589 1.00 96.31 84 THR A CA 1
ATOM 639 C C . THR A 1 84 ? -1.258 1.437 12.613 1.00 96.31 84 THR A C 1
ATOM 641 O O . THR A 1 84 ? -1.118 0.559 13.466 1.00 96.31 84 THR A O 1
ATOM 644 N N . ASP A 1 85 ? -2.371 2.154 12.463 1.00 96.31 85 ASP A N 1
ATOM 645 C CA . ASP A 1 85 ? -3.522 2.164 13.356 1.00 96.31 85 ASP A CA 1
ATOM 646 C C . ASP A 1 85 ? -4.828 1.998 12.566 1.00 96.31 85 ASP A C 1
ATOM 648 O O . ASP A 1 85 ? -4.841 2.035 11.334 1.00 96.31 85 ASP A O 1
ATOM 652 N N . GLY A 1 86 ? -5.923 1.723 13.277 1.00 96.19 86 GLY A N 1
ATOM 653 C CA . GLY A 1 86 ? -7.249 1.584 12.673 1.00 96.19 86 GLY A CA 1
ATOM 654 C C . GLY A 1 86 ? -7.953 2.931 12.485 1.00 96.19 86 GLY A C 1
ATOM 655 O O . GLY A 1 86 ? -7.531 3.918 13.080 1.00 96.19 86 GLY A O 1
ATOM 656 N N . PRO A 1 87 ? -9.046 2.968 11.703 1.00 97.50 87 PRO A N 1
ATOM 657 C CA . PRO A 1 87 ? -9.819 4.190 11.500 1.00 97.50 87 PRO A CA 1
ATOM 658 C C . PRO A 1 87 ? -10.508 4.651 12.790 1.00 97.50 87 PRO A C 1
ATOM 660 O O . PRO A 1 87 ? -11.034 3.826 13.547 1.00 97.50 87 PRO A O 1
ATOM 663 N N . GLU A 1 88 ? -10.579 5.965 12.987 1.00 97.31 88 GLU A N 1
ATOM 664 C CA . GLU A 1 88 ? -11.325 6.611 14.066 1.00 97.31 88 GLU A CA 1
ATOM 665 C C . GLU A 1 88 ? -12.837 6.410 13.884 1.00 97.31 88 GLU A C 1
ATOM 667 O O . GLU A 1 88 ? -13.542 6.043 14.830 1.00 97.31 88 GLU A O 1
ATOM 672 N N . VAL A 1 89 ? -13.333 6.546 12.648 1.00 96.88 89 VAL A N 1
ATOM 673 C CA . VAL A 1 89 ? -14.746 6.339 12.297 1.00 96.88 89 VAL A CA 1
ATOM 674 C C . VAL A 1 89 ? -14.854 5.457 11.060 1.00 96.88 89 VAL A C 1
ATOM 676 O O . VAL A 1 89 ? -14.395 5.809 9.984 1.00 96.88 89 VAL A O 1
ATOM 679 N N . CYS A 1 90 ? -15.506 4.299 11.186 1.00 96.56 90 CYS A N 1
ATOM 680 C CA . CYS A 1 90 ? -15.785 3.395 10.064 1.00 96.56 90 CYS A CA 1
ATOM 681 C C . CYS A 1 90 ? -17.101 2.641 10.311 1.00 96.56 90 CYS A C 1
ATOM 683 O O . CYS A 1 90 ? -17.122 1.470 10.716 1.00 96.56 90 CYS A O 1
ATOM 685 N N . GLU A 1 91 ? -18.214 3.351 10.131 1.00 94.56 91 GLU A N 1
ATOM 686 C CA . GLU A 1 91 ? -19.570 2.883 10.430 1.00 94.56 91 GLU A CA 1
ATOM 687 C C . GLU A 1 91 ? -20.526 3.229 9.285 1.00 94.56 91 GLU A C 1
ATOM 689 O O . GLU A 1 91 ? -20.323 4.196 8.557 1.00 94.56 91 GLU A O 1
ATOM 694 N N . SER A 1 92 ? -21.575 2.424 9.106 1.00 92.44 92 SER A N 1
ATOM 695 C CA . SER A 1 92 ? -22.563 2.668 8.052 1.00 92.44 92 SER A CA 1
ATOM 696 C C . SER A 1 92 ? -23.280 4.003 8.274 1.00 92.44 92 SER A C 1
ATOM 698 O O . SER A 1 92 ? -23.709 4.296 9.389 1.00 92.44 92 SER A O 1
ATOM 700 N N . GLY A 1 93 ? -23.410 4.802 7.213 1.00 91.81 93 GLY A N 1
ATOM 701 C CA . GLY A 1 93 ? -24.093 6.098 7.252 1.00 91.81 93 GLY A CA 1
ATOM 702 C C . GLY A 1 93 ? -23.301 7.232 7.911 1.00 91.81 93 GLY A C 1
ATOM 703 O O . GLY A 1 93 ? -23.831 8.335 8.005 1.00 91.81 93 GLY A O 1
ATOM 704 N N . LYS A 1 94 ? -22.060 6.984 8.349 1.00 93.69 94 LYS A N 1
ATOM 705 C CA . LYS A 1 94 ? -21.123 8.019 8.803 1.00 93.69 94 LYS A CA 1
ATOM 706 C C . LYS A 1 94 ? -19.992 8.177 7.795 1.00 93.69 94 LYS A C 1
ATOM 708 O O . LYS A 1 94 ? -19.599 7.204 7.148 1.00 93.69 94 LYS A O 1
ATOM 713 N N . ASP A 1 95 ? -19.459 9.387 7.702 1.00 94.94 95 ASP A N 1
ATOM 714 C CA . ASP A 1 95 ? -18.257 9.642 6.919 1.00 94.94 95 ASP A CA 1
ATOM 715 C C . ASP A 1 95 ? -17.049 8.929 7.544 1.00 94.94 95 ASP A C 1
ATOM 717 O O . ASP A 1 95 ? -16.979 8.713 8.756 1.00 94.94 95 ASP A O 1
ATOM 721 N N . LEU A 1 96 ? -16.113 8.518 6.690 1.00 96.12 96 LEU A N 1
ATOM 722 C CA . LEU A 1 96 ? -14.892 7.838 7.107 1.00 96.12 96 LEU A CA 1
ATOM 723 C C . LEU A 1 96 ? -13.915 8.846 7.717 1.00 96.12 96 LEU A C 1
ATOM 725 O O . LEU A 1 96 ? -13.526 9.807 7.054 1.00 96.12 96 LEU A O 1
ATOM 729 N N . GLU A 1 97 ? -13.452 8.546 8.926 1.00 97.31 97 GLU A N 1
ATOM 730 C CA . GLU A 1 97 ? -12.283 9.183 9.529 1.00 97.31 97 GLU A CA 1
ATOM 731 C C . GLU A 1 97 ? -11.189 8.129 9.669 1.00 97.31 97 GLU A C 1
ATOM 733 O O . GLU A 1 97 ? -11.384 7.095 10.317 1.00 97.31 97 GLU A O 1
ATOM 738 N N . PHE A 1 98 ? -10.083 8.354 8.963 1.00 97.44 98 PHE A N 1
ATOM 739 C CA . PHE A 1 98 ? -8.912 7.494 8.989 1.00 97.44 98 PHE A CA 1
ATOM 740 C C . PHE A 1 98 ? -7.652 8.322 8.753 1.00 97.44 98 PHE A C 1
ATOM 742 O O . PHE A 1 98 ? -7.356 8.694 7.612 1.00 97.44 98 PHE A O 1
ATOM 749 N N . SER A 1 99 ? -6.929 8.621 9.825 1.00 96.19 99 SER A N 1
ATOM 750 C CA . SER A 1 99 ? -5.798 9.549 9.782 1.00 96.19 99 SER A CA 1
ATOM 751 C C . SER A 1 99 ? -4.450 8.886 9.507 1.00 96.19 99 SER A C 1
ATOM 753 O O . SER A 1 99 ? -4.236 7.704 9.771 1.00 96.19 99 SER A O 1
ATOM 755 N N . ASP A 1 100 ? -3.503 9.699 9.029 1.00 95.56 100 ASP A N 1
ATOM 756 C CA . ASP A 1 100 ? -2.063 9.410 9.063 1.00 95.56 100 ASP A CA 1
ATOM 757 C C . ASP A 1 100 ? -1.626 8.125 8.330 1.00 95.56 100 ASP A C 1
ATOM 759 O O . ASP A 1 100 ? -0.569 7.550 8.617 1.00 95.56 100 ASP A O 1
ATOM 763 N N . ILE A 1 101 ? -2.384 7.700 7.316 1.00 97.38 101 ILE A N 1
ATOM 764 C CA . ILE A 1 101 ? -2.043 6.530 6.507 1.00 97.38 101 ILE A CA 1
ATOM 765 C C . ILE A 1 101 ? -0.776 6.849 5.717 1.00 97.38 101 ILE A C 1
ATOM 767 O O . ILE A 1 101 ? -0.767 7.733 4.855 1.00 97.38 101 ILE A O 1
ATOM 771 N N . THR A 1 102 ? 0.301 6.107 5.977 1.00 96.81 102 THR A N 1
ATOM 772 C CA . THR A 1 102 ? 1.529 6.249 5.193 1.00 96.81 102 THR A CA 1
ATOM 773 C C . THR A 1 102 ? 1.298 5.688 3.797 1.00 96.81 102 THR A C 1
ATOM 775 O O . THR A 1 102 ? 0.900 4.535 3.640 1.00 96.81 102 THR A O 1
ATOM 778 N N . VAL A 1 103 ? 1.584 6.494 2.780 1.00 96.62 103 VAL A N 1
ATOM 779 C CA . VAL A 1 103 ? 1.570 6.101 1.375 1.00 96.62 103 VAL A CA 1
ATOM 780 C C . VAL A 1 103 ? 2.981 6.170 0.835 1.00 96.62 103 VAL A C 1
ATOM 782 O O . VAL A 1 103 ? 3.666 7.187 0.947 1.00 96.62 103 VAL A O 1
ATOM 785 N N . GLN A 1 104 ? 3.394 5.085 0.200 1.00 95.88 104 GLN A N 1
ATOM 786 C CA . GLN A 1 104 ? 4.619 5.031 -0.568 1.00 95.88 104 GLN A CA 1
ATOM 787 C C . GLN A 1 104 ? 4.287 4.879 -2.051 1.00 95.88 104 GLN A C 1
ATOM 789 O O . GLN A 1 104 ? 3.760 3.851 -2.475 1.00 95.88 104 GLN A O 1
ATOM 794 N N . LYS A 1 105 ? 4.588 5.914 -2.837 1.00 94.94 105 LYS A N 1
ATOM 795 C CA . LYS A 1 105 ? 4.402 5.929 -4.288 1.00 94.94 105 LYS A CA 1
ATOM 796 C C . LYS A 1 105 ? 5.671 5.429 -4.969 1.00 94.94 105 LYS A C 1
ATOM 798 O O . LYS A 1 105 ? 6.699 6.093 -4.891 1.00 94.94 105 LYS A O 1
ATOM 803 N N . LEU A 1 106 ? 5.555 4.303 -5.661 1.00 94.06 106 LEU A N 1
ATOM 804 C CA . LEU A 1 106 ? 6.591 3.680 -6.478 1.00 94.06 106 LEU A CA 1
ATOM 805 C C . LEU A 1 106 ? 6.410 4.097 -7.940 1.00 94.06 106 LEU A C 1
ATOM 807 O O . LEU A 1 106 ? 5.288 4.055 -8.453 1.00 94.06 106 LEU A O 1
ATOM 811 N N . ASP A 1 107 ? 7.499 4.455 -8.612 1.00 92.00 107 ASP A N 1
ATOM 812 C CA . ASP A 1 107 ? 7.503 4.784 -10.038 1.00 92.00 107 ASP A CA 1
ATOM 813 C C . ASP A 1 107 ? 8.550 3.950 -10.796 1.00 92.00 107 ASP A C 1
ATOM 815 O O . ASP A 1 107 ? 9.748 3.954 -10.491 1.00 92.00 107 ASP A O 1
ATOM 819 N N . ALA A 1 108 ? 8.088 3.221 -11.811 1.00 91.06 108 ALA A N 1
ATOM 820 C CA . ALA A 1 108 ? 8.920 2.373 -12.653 1.00 91.06 108 ALA A CA 1
ATOM 821 C C . ALA A 1 108 ? 9.979 3.180 -13.420 1.00 91.06 108 ALA A C 1
ATOM 823 O O . ALA A 1 108 ? 11.069 2.664 -13.671 1.00 91.06 108 ALA A O 1
ATOM 824 N N . ALA A 1 109 ? 9.702 4.446 -13.760 1.00 88.69 109 ALA A N 1
ATOM 825 C CA . ALA A 1 109 ? 10.657 5.309 -14.454 1.00 88.69 109 ALA A CA 1
ATOM 826 C C . ALA A 1 109 ? 11.904 5.618 -13.608 1.00 88.69 109 ALA A C 1
ATOM 828 O O . ALA A 1 109 ? 12.970 5.880 -14.165 1.00 88.69 109 ALA A O 1
ATOM 829 N N . TYR A 1 110 ? 11.789 5.550 -12.278 1.00 87.50 110 TYR A N 1
ATOM 830 C CA . TYR A 1 110 ? 12.902 5.756 -11.349 1.00 87.50 110 TYR A CA 1
ATOM 831 C C . TYR A 1 110 ? 13.530 4.448 -10.857 1.00 87.50 110 TYR A C 1
ATOM 833 O O . TYR A 1 110 ? 14.473 4.480 -10.070 1.00 87.50 110 TYR A O 1
ATOM 841 N N . GLY A 1 111 ? 13.043 3.295 -11.330 1.00 87.19 111 GLY A N 1
ATOM 842 C CA . GLY A 1 111 ? 13.521 1.992 -10.874 1.00 87.19 111 GLY A CA 1
ATOM 843 C C . GLY A 1 111 ? 13.195 1.723 -9.404 1.00 87.19 111 GLY A C 1
ATOM 844 O O . GLY A 1 111 ? 13.946 1.010 -8.735 1.00 87.19 111 GLY A O 1
ATOM 845 N N . ASP A 1 112 ? 12.102 2.299 -8.890 1.00 91.56 112 ASP A N 1
ATOM 846 C CA . ASP A 1 112 ? 11.690 2.075 -7.509 1.00 91.56 112 ASP A CA 1
ATOM 847 C C . ASP A 1 112 ? 11.437 0.582 -7.251 1.00 91.56 112 ASP A C 1
ATOM 849 O O . ASP A 1 112 ? 10.847 -0.144 -8.056 1.00 91.56 112 ASP A O 1
ATOM 853 N N . THR A 1 113 ? 11.882 0.126 -6.083 1.00 90.69 113 THR A N 1
ATOM 854 C CA . THR A 1 113 ? 11.696 -1.247 -5.598 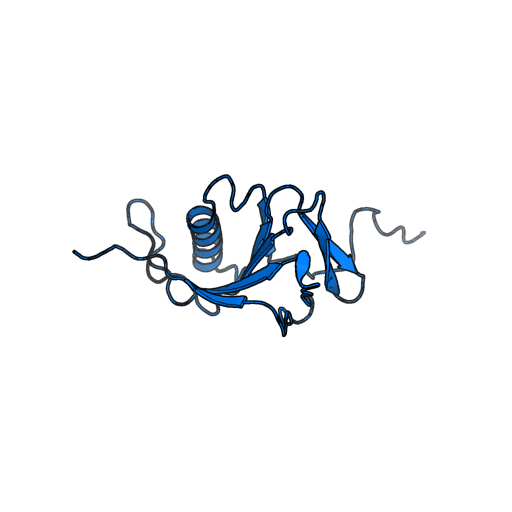1.00 90.69 113 THR A CA 1
ATOM 855 C C . THR A 1 113 ? 11.017 -1.227 -4.238 1.00 90.69 113 THR A C 1
ATOM 857 O O . THR A 1 113 ? 11.075 -0.227 -3.522 1.00 90.69 113 THR A O 1
ATOM 860 N N . PHE A 1 114 ? 10.390 -2.335 -3.856 1.00 93.44 114 PHE A N 1
ATOM 861 C CA . PHE A 1 114 ? 9.761 -2.493 -2.545 1.00 93.44 114 PHE A CA 1
ATOM 862 C C . PHE A 1 114 ? 9.988 -3.914 -2.039 1.00 93.44 114 PHE A C 1
ATOM 864 O O . PHE A 1 114 ? 10.022 -4.849 -2.828 1.00 93.44 114 PHE A O 1
ATOM 871 N N . ASP A 1 115 ? 10.175 -4.094 -0.743 1.00 93.12 115 ASP A N 1
ATOM 872 C CA . ASP A 1 115 ? 10.328 -5.400 -0.115 1.00 93.12 115 ASP A CA 1
ATOM 873 C C . ASP A 1 115 ? 9.043 -5.737 0.648 1.00 93.12 115 ASP A C 1
ATOM 875 O O . ASP A 1 115 ? 8.732 -5.128 1.670 1.00 93.12 115 ASP A O 1
ATOM 879 N N . PHE A 1 116 ? 8.293 -6.718 0.146 1.00 91.31 116 PHE A N 1
ATOM 880 C CA . PHE A 1 116 ? 7.040 -7.187 0.741 1.00 91.31 116 PHE A CA 1
ATOM 881 C C . PHE A 1 116 ? 7.242 -8.141 1.923 1.00 91.31 116 PHE A C 1
ATOM 883 O O . PHE A 1 116 ? 6.281 -8.423 2.636 1.00 91.31 116 PHE A O 1
ATOM 890 N N . ALA A 1 117 ? 8.461 -8.634 2.163 1.00 89.75 117 ALA A N 1
ATOM 891 C CA . ALA A 1 117 ? 8.764 -9.410 3.362 1.00 89.75 117 ALA A CA 1
ATOM 892 C C . ALA A 1 117 ? 8.910 -8.495 4.584 1.00 89.75 117 ALA A C 1
ATOM 894 O O . ALA A 1 117 ? 8.424 -8.827 5.665 1.00 89.75 117 ALA A O 1
ATOM 895 N N . SER A 1 118 ? 9.542 -7.332 4.402 1.00 91.19 118 SER A N 1
ATOM 896 C CA . SER A 1 118 ? 9.715 -6.318 5.451 1.00 91.19 118 SER A CA 1
ATOM 897 C C . SER A 1 118 ? 8.696 -5.174 5.395 1.00 91.19 118 SER A C 1
ATOM 899 O O . SER A 1 118 ? 8.660 -4.353 6.309 1.00 91.19 118 SER A O 1
ATOM 901 N N . PHE A 1 119 ? 7.873 -5.116 4.343 1.00 91.00 119 PHE A N 1
ATOM 902 C CA . PHE A 1 119 ? 6.976 -3.995 4.043 1.00 91.00 119 PHE A CA 1
ATOM 903 C C . PHE A 1 119 ? 7.707 -2.643 4.063 1.00 91.00 119 PHE A C 1
ATOM 905 O O . PHE A 1 119 ? 7.285 -1.669 4.685 1.00 91.00 119 PHE A O 1
ATOM 912 N N . SER A 1 120 ? 8.858 -2.599 3.392 1.00 90.38 120 SER A N 1
ATOM 913 C CA . SER A 1 120 ? 9.752 -1.444 3.386 1.00 90.38 120 SER A CA 1
ATOM 914 C C . SER A 1 120 ? 10.447 -1.267 2.032 1.00 90.38 120 SER A C 1
ATOM 916 O O . SER A 1 120 ? 10.194 -1.999 1.081 1.00 90.38 120 SER A O 1
ATOM 918 N N . GLY A 1 121 ? 11.329 -0.273 1.914 1.00 86.00 121 GLY A N 1
ATOM 919 C CA . GLY A 1 121 ? 12.099 -0.021 0.692 1.00 86.00 121 GLY A CA 1
ATOM 920 C C . GLY A 1 121 ? 11.708 1.274 -0.008 1.00 86.00 121 GLY A C 1
ATOM 921 O O . GLY A 1 121 ? 11.291 2.234 0.653 1.00 86.00 121 GLY A O 1
ATOM 922 N N . GLY A 1 122 ? 11.905 1.310 -1.332 1.00 68.38 122 GLY A N 1
ATOM 923 C CA . GLY A 1 122 ? 11.749 2.475 -2.210 1.00 68.38 122 GLY A CA 1
ATOM 924 C C . GLY A 1 122 ? 12.500 3.687 -1.682 1.00 68.38 122 GLY A C 1
ATOM 925 O O . GLY A 1 122 ? 11.913 4.721 -1.383 1.00 68.38 122 GLY A O 1
ATOM 926 N N . VAL A 1 123 ? 13.807 3.533 -1.499 1.00 64.50 123 VAL A N 1
ATOM 927 C CA . VAL A 1 123 ? 14.676 4.549 -0.886 1.00 64.50 123 VAL A CA 1
ATOM 928 C C . VAL A 1 123 ? 14.662 5.881 -1.660 1.00 64.50 123 VAL A C 1
ATOM 930 O O . VAL A 1 123 ? 14.846 6.930 -1.057 1.00 64.50 123 VAL A O 1
ATOM 933 N N . SER A 1 124 ? 14.381 5.837 -2.967 1.00 70.50 124 SER A N 1
ATOM 934 C CA . SER A 1 124 ? 14.149 6.978 -3.872 1.00 70.50 124 SER A CA 1
ATOM 935 C C . SER A 1 124 ? 12.676 7.372 -4.043 1.00 70.50 124 SER A C 1
ATOM 937 O O . SER A 1 124 ? 12.376 8.391 -4.662 1.00 70.50 124 SER A O 1
ATOM 939 N N . SER A 1 125 ? 11.758 6.564 -3.522 1.00 83.31 125 SER A N 1
ATOM 940 C CA . SER A 1 125 ? 10.327 6.683 -3.787 1.00 83.31 125 SER A CA 1
ATOM 941 C C . SER A 1 125 ? 9.676 7.753 -2.909 1.00 83.31 125 SER A C 1
ATOM 943 O O . SER A 1 125 ? 10.112 8.022 -1.785 1.00 83.31 125 SER A O 1
ATOM 945 N N . GLN A 1 126 ? 8.604 8.366 -3.409 1.00 88.94 126 GLN A N 1
ATOM 946 C CA . GLN A 1 126 ? 7.912 9.432 -2.686 1.00 88.94 126 GLN A CA 1
ATOM 947 C C . GLN A 1 126 ? 7.089 8.835 -1.541 1.00 88.94 126 GLN A C 1
ATOM 949 O O . GLN A 1 126 ? 6.241 7.969 -1.764 1.00 88.94 126 GLN A O 1
ATOM 954 N N . LYS A 1 127 ? 7.309 9.329 -0.318 1.00 93.75 127 LYS A N 1
ATOM 955 C CA . LYS A 1 127 ? 6.532 8.957 0.871 1.00 93.75 127 LYS A CA 1
ATOM 956 C C . LYS A 1 127 ? 5.782 10.166 1.398 1.00 93.75 127 LYS A C 1
ATOM 958 O O . LYS A 1 127 ? 6.367 11.230 1.581 1.00 93.75 127 LYS A O 1
ATOM 963 N N . TYR A 1 128 ? 4.495 9.993 1.645 1.00 95.25 128 TYR A N 1
ATOM 964 C CA . TYR A 1 128 ? 3.627 11.027 2.195 1.00 95.25 128 TYR A CA 1
ATOM 965 C C . TYR A 1 128 ? 2.521 10.383 3.022 1.00 95.25 128 TYR A C 1
ATOM 967 O O . TYR A 1 128 ? 2.363 9.163 3.028 1.00 95.25 128 TYR A O 1
ATOM 975 N N . LYS A 1 129 ? 1.768 11.206 3.744 1.00 96.06 129 LYS A N 1
ATOM 976 C CA . LYS A 1 129 ? 0.610 10.754 4.506 1.00 96.06 129 LYS A CA 1
ATOM 977 C C . LYS A 1 129 ? -0.672 11.228 3.849 1.00 96.06 129 LYS A C 1
ATOM 979 O O . LYS A 1 129 ? -0.705 12.319 3.281 1.00 96.06 129 LYS A O 1
ATOM 984 N N . ILE A 1 130 ? -1.709 10.410 3.949 1.00 96.25 130 ILE A N 1
ATOM 985 C CA . ILE A 1 130 ? -3.075 10.791 3.602 1.00 96.25 130 ILE A CA 1
ATOM 986 C C . ILE A 1 130 ? -3.977 10.574 4.810 1.00 96.25 130 ILE A C 1
ATOM 988 O O . ILE A 1 130 ? -3.719 9.691 5.630 1.00 96.25 130 ILE A O 1
ATOM 992 N N . SER A 1 131 ? -5.055 11.344 4.865 1.00 95.31 131 SER A N 1
ATOM 993 C CA . SER A 1 131 ? -6.146 11.129 5.805 1.00 95.31 131 SER A CA 1
ATOM 994 C C . SER A 1 131 ? -7.464 11.138 5.039 1.00 95.31 131 SER A C 1
ATOM 996 O O . SER A 1 131 ? -7.630 11.914 4.096 1.00 95.31 131 SER A O 1
ATOM 998 N N . ALA A 1 132 ? -8.391 10.275 5.437 1.00 93.94 132 ALA A N 1
ATOM 999 C CA . ALA A 1 132 ? -9.803 10.438 5.125 1.00 93.94 132 ALA A CA 1
ATOM 1000 C C . ALA A 1 132 ? -10.438 11.185 6.300 1.00 93.94 132 ALA A C 1
ATOM 1002 O O . ALA A 1 132 ? -10.284 10.760 7.441 1.00 93.94 132 ALA A O 1
ATOM 1003 N N . SER A 1 133 ? -11.087 12.312 6.036 1.00 90.25 133 SER A N 1
ATOM 1004 C CA . SER A 1 133 ? -11.721 13.133 7.066 1.00 90.25 133 SER A CA 1
ATOM 1005 C C . SER A 1 133 ? -12.858 13.945 6.467 1.00 90.25 133 SER A C 1
ATOM 1007 O O . SER A 1 133 ? -12.839 14.277 5.279 1.00 90.25 133 SER A O 1
ATOM 1009 N N . ILE A 1 134 ? -13.815 14.330 7.306 1.00 84.06 134 ILE A N 1
ATOM 1010 C CA . ILE A 1 134 ? -14.807 15.338 6.942 1.00 84.06 134 ILE A CA 1
ATOM 1011 C C . ILE A 1 134 ? -14.079 16.677 6.791 1.00 84.06 134 ILE A C 1
ATOM 1013 O O . ILE A 1 134 ? -13.411 17.137 7.719 1.00 84.06 134 ILE A O 1
ATOM 1017 N N . ASN A 1 135 ? -14.214 17.327 5.634 1.00 70.31 135 ASN A N 1
ATOM 1018 C CA . ASN A 1 135 ? -13.811 18.724 5.503 1.00 70.31 135 ASN A CA 1
ATOM 1019 C C . ASN A 1 135 ? -14.745 19.566 6.375 1.00 70.31 135 ASN A C 1
ATOM 1021 O O . ASN A 1 135 ? -15.900 19.800 6.021 1.00 70.31 135 ASN A O 1
ATOM 1025 N N . SER A 1 136 ? -14.247 19.993 7.532 1.00 57.66 136 SER A N 1
ATOM 1026 C CA . SER A 1 136 ? -14.916 21.012 8.333 1.00 57.66 136 SER A CA 1
ATOM 1027 C C . SER A 1 136 ? -14.674 22.353 7.640 1.00 57.66 136 SER A C 1
ATOM 1029 O O . SER A 1 136 ? -13.531 22.805 7.591 1.00 57.66 136 SER A O 1
ATOM 1031 N N . ASN A 1 137 ? -15.718 22.928 7.036 1.00 47.00 137 ASN A N 1
ATOM 1032 C CA . ASN A 1 137 ? -15.695 24.315 6.555 1.00 47.00 137 ASN A CA 1
ATOM 1033 C C . ASN A 1 137 ? -15.620 25.297 7.725 1.00 47.00 137 ASN A C 1
ATOM 1035 O O . ASN A 1 137 ? -16.293 25.032 8.748 1.00 47.00 137 ASN A O 1
#